Protein AF-A0A970MB80-F1 (afdb_monomer_lite)

Foldseek 3Di:
DDPPDPPPDDPDPPDDDDPDDPVVVVVVCVVVVHDDDDDDDDDDPDDDQDDEDDDPCPVVLVVLCQVVVLVLCVVVVHDFDKWKKFWADDYLPDQKTWIWIAHPVGWIKIFIWGQDNVSHTDGGDIDGQDDPSVVVSVVRNVRGPDMDMHGRD

Secondary structure (DSSP, 8-state):
---------------------HHHHHHHHHHTT-----------PPPPPPPPPPPTTHHHHHHHHHHHHHHHHHHTTPPSEEEEEEEE---TT-SEEEEEEE-TT--EEEEEEEE-TTS-EE---EEE--TTHHHHHHHHHHTEEEEEEEEE-

pLDDT: mean 82.19, std 17.84, range [32.53, 98.0]

Sequence (153 aa):
MILNGQRGFHNELSIYFEDDNEADVVKKIEDLKYTFYSTEIITIEKAIKPVYENYQGKDNVIQNIIEFIPKDLEQAGFTSGQYKAYIRDFRENDYRTYIVVEDNEGNMWIKQASISDNGDIGPGRTFDVTGGLKELAAKYKDAAIKEIDVTVP

Structure (mmCIF, N/CA/C/O backbone):
data_AF-A0A970MB80-F1
#
_entry.id   AF-A0A970MB80-F1
#
loop_
_atom_site.group_PDB
_atom_site.id
_atom_site.type_symbol
_atom_site.label_atom_id
_atom_site.label_alt_id
_atom_site.label_comp_id
_atom_site.label_asym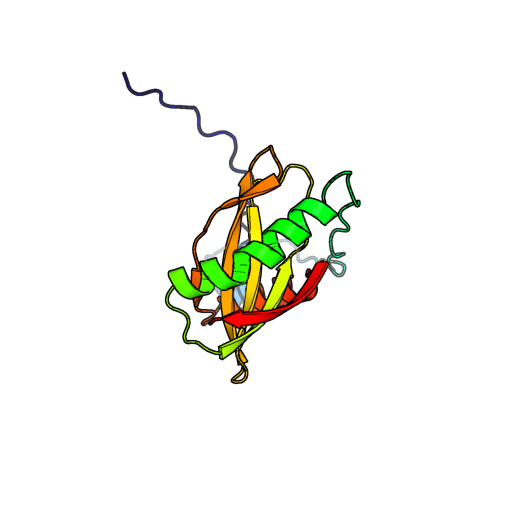_id
_atom_site.label_entity_id
_atom_site.label_seq_id
_atom_site.pdbx_PDB_ins_code
_atom_site.Cartn_x
_atom_site.Cartn_y
_atom_site.Cartn_z
_atom_site.occupancy
_atom_site.B_iso_or_equiv
_atom_site.auth_seq_id
_atom_site.auth_comp_id
_atom_site.auth_asym_id
_atom_site.auth_atom_id
_atom_site.pdbx_PDB_model_num
ATOM 1 N N . MET A 1 1 ? 1.027 36.627 -13.562 1.00 34.84 1 MET A N 1
ATOM 2 C CA . MET A 1 1 ? 2.457 36.359 -13.310 1.00 34.84 1 MET A CA 1
ATOM 3 C C . MET A 1 1 ? 2.573 34.864 -13.052 1.00 34.84 1 MET A C 1
ATOM 5 O O . MET A 1 1 ? 2.062 34.405 -12.043 1.00 34.84 1 MET A O 1
ATOM 9 N N . ILE A 1 2 ? 3.068 34.094 -14.023 1.00 32.53 2 ILE A N 1
ATOM 10 C CA . ILE A 1 2 ? 3.177 32.631 -13.922 1.00 32.53 2 ILE A CA 1
ATOM 11 C C . ILE A 1 2 ? 4.596 32.342 -13.443 1.00 32.53 2 ILE A C 1
ATOM 13 O O . ILE A 1 2 ? 5.556 32.628 -14.158 1.00 32.53 2 ILE A O 1
ATOM 17 N N . LEU A 1 3 ? 4.733 31.846 -12.215 1.00 33.09 3 LEU A N 1
ATOM 18 C CA . LEU A 1 3 ? 6.002 31.335 -11.711 1.00 33.09 3 LEU A CA 1
ATOM 19 C C . LEU A 1 3 ? 6.276 30.004 -12.416 1.00 33.09 3 LEU A C 1
ATOM 21 O O . LEU A 1 3 ? 5.798 28.953 -12.000 1.00 33.09 3 LEU A O 1
ATOM 25 N N . ASN A 1 4 ? 7.038 30.065 -13.507 1.00 40.69 4 ASN A N 1
ATOM 26 C CA . ASN A 1 4 ? 7.709 28.900 -14.068 1.00 40.69 4 ASN A CA 1
ATOM 27 C C . ASN A 1 4 ? 8.802 28.475 -13.082 1.00 40.69 4 ASN A C 1
ATOM 29 O O . ASN A 1 4 ? 9.952 28.895 -13.199 1.00 40.69 4 ASN A O 1
ATOM 33 N N . GLY A 1 5 ? 8.434 27.680 -12.076 1.00 35.34 5 GLY A N 1
ATOM 34 C CA . GLY A 1 5 ? 9.417 26.971 -11.268 1.00 35.34 5 GLY A CA 1
ATOM 35 C C . GLY A 1 5 ? 10.257 26.100 -12.196 1.00 35.34 5 GLY A C 1
ATOM 36 O O . GLY A 1 5 ? 9.705 25.297 -12.952 1.00 35.34 5 GLY A O 1
ATOM 37 N N . GLN A 1 6 ? 11.579 26.285 -12.185 1.00 41.41 6 GLN A N 1
ATOM 38 C CA . GLN A 1 6 ? 12.495 25.349 -12.829 1.00 41.41 6 GLN A CA 1
ATOM 39 C C . GLN A 1 6 ? 12.159 23.950 -12.307 1.00 41.41 6 GLN A C 1
ATOM 41 O O . GLN A 1 6 ? 12.271 23.692 -11.109 1.00 41.41 6 GLN A O 1
ATOM 46 N N . ARG A 1 7 ? 11.701 23.059 -13.195 1.00 39.88 7 ARG A N 1
ATOM 47 C CA . ARG A 1 7 ? 11.606 21.635 -12.875 1.00 39.88 7 ARG A CA 1
ATOM 48 C C . ARG A 1 7 ? 13.015 21.201 -12.480 1.00 39.88 7 ARG A C 1
ATOM 50 O O . ARG A 1 7 ? 13.918 21.247 -13.312 1.00 39.88 7 ARG A O 1
ATOM 57 N N . GLY A 1 8 ? 13.207 20.865 -11.206 1.00 42.19 8 GLY A N 1
ATOM 58 C CA . GLY A 1 8 ? 14.444 20.247 -10.743 1.00 42.19 8 GLY A CA 1
ATOM 59 C C . GLY A 1 8 ? 14.741 18.979 -11.544 1.00 42.19 8 GLY A C 1
ATOM 60 O O . GLY A 1 8 ? 13.855 18.430 -12.206 1.00 42.19 8 GLY A O 1
ATOM 61 N N . PHE A 1 9 ? 15.993 18.527 -11.494 1.00 38.06 9 PHE A N 1
ATOM 62 C CA . PHE A 1 9 ? 16.418 17.279 -12.122 1.00 38.06 9 PHE A CA 1
ATOM 63 C C . PHE A 1 9 ? 15.467 16.138 -11.743 1.00 38.06 9 PHE A C 1
ATOM 65 O O . PHE A 1 9 ? 15.267 15.831 -10.567 1.00 38.06 9 PHE A O 1
ATOM 72 N N . HIS A 1 10 ? 14.854 15.538 -12.758 1.00 38.53 10 HIS A N 1
ATOM 73 C CA . HIS A 1 10 ? 14.022 14.359 -12.604 1.00 38.53 10 HIS A CA 1
ATOM 74 C C . HIS A 1 10 ? 14.960 13.148 -12.590 1.00 38.53 10 HIS A C 1
ATOM 76 O O . HIS A 1 10 ? 15.444 12.727 -13.635 1.00 38.53 10 HIS A O 1
ATOM 82 N N . ASN A 1 11 ? 15.272 12.631 -11.400 1.00 35.16 11 ASN A N 1
ATOM 83 C CA . ASN A 1 11 ? 16.116 11.442 -11.209 1.00 35.16 11 ASN A CA 1
ATOM 84 C C . ASN A 1 11 ? 15.319 10.138 -11.390 1.00 35.16 11 ASN A C 1
ATOM 86 O O . ASN A 1 11 ? 15.524 9.173 -10.654 1.00 35.16 11 ASN A O 1
ATOM 90 N N . GLU A 1 12 ? 14.376 10.100 -12.330 1.00 34.88 12 GLU A N 1
ATOM 91 C CA . GLU A 1 12 ? 13.760 8.830 -12.697 1.00 34.88 12 GLU A CA 1
ATOM 92 C C . GLU A 1 12 ? 14.770 8.057 -13.547 1.00 34.88 12 GLU A C 1
ATOM 94 O O . GLU A 1 12 ? 15.112 8.463 -14.659 1.00 34.88 12 GLU A O 1
ATOM 99 N N . LEU A 1 13 ? 15.294 6.956 -12.998 1.00 36.44 13 LEU A N 1
ATOM 100 C CA . LEU A 1 13 ? 16.054 5.986 -13.777 1.00 36.44 13 LEU A CA 1
ATOM 101 C C . LEU A 1 13 ? 15.112 5.475 -14.875 1.00 36.44 13 LEU A C 1
ATOM 103 O O . LEU A 1 13 ? 14.192 4.707 -14.602 1.00 36.44 13 LEU A O 1
ATOM 107 N N . SER A 1 14 ? 15.310 5.934 -16.110 1.00 36.78 14 SER A N 1
ATOM 108 C CA . SER A 1 14 ? 14.618 5.380 -17.273 1.00 36.78 14 SER A CA 1
ATOM 109 C C . SER A 1 14 ? 15.260 4.035 -17.588 1.00 36.78 14 SER A C 1
ATOM 111 O O . SER A 1 14 ? 16.164 3.944 -18.414 1.00 36.78 14 SER A O 1
ATOM 113 N N . ILE A 1 15 ? 14.854 3.001 -16.854 1.00 42.91 15 ILE A N 1
ATOM 114 C CA . ILE A 1 15 ? 15.230 1.628 -17.168 1.00 42.91 15 ILE A CA 1
ATOM 115 C C . ILE A 1 15 ? 14.234 1.125 -18.204 1.00 42.91 15 ILE A C 1
ATOM 117 O O . ILE A 1 15 ? 13.035 1.059 -17.935 1.00 42.91 15 ILE A O 1
ATOM 121 N N . TYR A 1 16 ? 14.731 0.795 -19.390 1.00 48.31 16 TYR A N 1
ATOM 122 C CA . TYR A 1 16 ? 13.957 0.090 -20.397 1.00 48.31 16 TYR A CA 1
ATOM 123 C C . TYR A 1 16 ? 14.201 -1.407 -20.203 1.00 48.31 16 TYR A C 1
ATOM 125 O O . TYR A 1 16 ? 15.326 -1.878 -20.365 1.00 48.31 16 TYR A O 1
ATOM 133 N N . PHE A 1 17 ? 13.162 -2.125 -19.788 1.00 47.72 17 PHE A N 1
ATOM 134 C CA . PHE A 1 17 ? 13.161 -3.580 -19.731 1.00 47.72 17 PHE A CA 1
ATOM 135 C C . PHE A 1 17 ? 12.420 -4.082 -20.970 1.00 47.72 17 PHE A C 1
ATOM 137 O O . PHE A 1 17 ? 11.267 -3.710 -21.185 1.00 47.72 17 PHE A O 1
ATOM 144 N N . GLU A 1 18 ? 13.082 -4.894 -21.787 1.00 56.75 18 GLU A N 1
ATOM 145 C CA . GLU A 1 18 ? 12.411 -5.733 -22.778 1.00 56.75 18 GLU A CA 1
ATOM 146 C C . GLU A 1 18 ? 12.447 -7.166 -22.247 1.00 56.75 18 GLU A C 1
ATOM 148 O O . GLU A 1 18 ? 13.526 -7.700 -21.998 1.00 56.75 18 GLU A O 1
ATOM 153 N N . ASP A 1 19 ? 11.273 -7.778 -22.074 1.00 54.56 19 ASP A N 1
ATOM 154 C CA . ASP A 1 19 ? 11.119 -9.199 -21.714 1.00 54.56 19 ASP A CA 1
ATOM 155 C C . ASP A 1 19 ? 11.365 -10.130 -22.922 1.00 54.56 19 ASP A C 1
ATOM 157 O O . ASP A 1 19 ? 10.924 -11.282 -22.950 1.00 54.56 19 ASP A O 1
ATOM 161 N N . ASP A 1 20 ? 12.038 -9.627 -23.955 1.00 65.50 20 ASP A N 1
ATOM 162 C CA . ASP A 1 20 ? 12.342 -10.385 -25.157 1.00 65.50 20 ASP A CA 1
ATOM 163 C C . ASP A 1 20 ? 13.460 -11.389 -24.874 1.00 65.50 20 ASP A C 1
ATOM 165 O O . ASP A 1 20 ? 14.393 -11.132 -24.108 1.00 65.50 20 ASP A O 1
ATOM 169 N N . ASN A 1 21 ? 13.384 -12.560 -25.510 1.00 72.38 21 ASN A N 1
ATOM 170 C CA . ASN A 1 21 ? 14.488 -13.506 -25.421 1.00 72.38 21 ASN A CA 1
ATOM 171 C C . ASN A 1 21 ? 15.744 -12.912 -26.091 1.00 72.38 21 ASN A C 1
ATOM 173 O O . ASN A 1 21 ? 15.663 -12.060 -26.978 1.00 72.38 21 ASN A O 1
ATOM 177 N N . GLU A 1 22 ? 16.917 -13.399 -25.690 1.00 74.62 22 GLU A N 1
ATOM 178 C CA . GLU A 1 22 ? 18.207 -12.928 -26.206 1.00 74.62 22 GLU A CA 1
ATOM 179 C C . GLU A 1 22 ? 18.274 -12.919 -27.744 1.00 74.62 22 GLU A C 1
ATOM 181 O O . GLU A 1 22 ? 18.777 -11.965 -28.335 1.00 74.62 22 GLU A O 1
ATOM 186 N N . ALA A 1 23 ? 17.726 -13.942 -28.407 1.00 79.25 23 ALA A N 1
ATOM 187 C CA . ALA A 1 23 ? 17.758 -14.056 -29.862 1.00 79.25 23 ALA A CA 1
ATOM 188 C C . ALA A 1 23 ? 16.925 -12.964 -30.559 1.00 79.25 23 ALA A C 1
ATOM 190 O O . ALA A 1 23 ? 17.332 -12.456 -31.605 1.00 79.25 23 ALA A O 1
ATOM 191 N N . ASP A 1 24 ? 15.795 -12.569 -29.972 1.00 80.25 24 ASP A N 1
ATOM 192 C CA . ASP A 1 24 ? 14.927 -11.515 -30.496 1.00 80.25 24 ASP A CA 1
ATOM 193 C C . ASP A 1 24 ? 15.573 -10.131 -30.335 1.00 80.25 24 ASP A C 1
ATOM 195 O O . ASP A 1 24 ? 15.548 -9.322 -31.268 1.00 80.25 24 ASP A O 1
ATOM 199 N N . VAL A 1 25 ? 16.236 -9.884 -29.200 1.00 76.25 25 VAL A N 1
ATOM 200 C CA . VAL A 1 25 ? 16.998 -8.646 -28.960 1.00 76.25 25 VAL A CA 1
ATOM 201 C C . VAL A 1 25 ? 18.187 -8.542 -29.918 1.00 76.25 25 VAL A C 1
ATOM 203 O O . VAL A 1 25 ? 18.386 -7.499 -30.544 1.00 76.25 25 VAL A O 1
ATOM 206 N N . VAL A 1 26 ? 18.954 -9.624 -30.096 1.00 78.19 26 VAL A N 1
ATOM 207 C CA . VAL A 1 26 ? 20.092 -9.663 -31.033 1.00 78.19 26 VAL A CA 1
ATOM 208 C C . VAL A 1 26 ? 19.628 -9.363 -32.456 1.00 78.19 26 VAL A C 1
ATOM 210 O O . VAL A 1 26 ? 20.195 -8.494 -33.120 1.00 78.19 26 VAL A O 1
ATOM 213 N N . LYS A 1 27 ? 18.542 -10.002 -32.902 1.00 81.62 27 LYS A N 1
ATOM 214 C CA . LYS A 1 27 ? 17.979 -9.775 -34.234 1.00 81.62 27 LYS A CA 1
ATOM 215 C C . LYS A 1 27 ? 17.539 -8.322 -34.445 1.00 81.62 27 LYS A C 1
ATOM 217 O O . LYS A 1 27 ? 17.830 -7.746 -35.489 1.00 81.62 27 LYS A O 1
ATOM 222 N N . LYS A 1 28 ? 16.891 -7.696 -33.453 1.00 79.44 28 LYS A N 1
ATOM 223 C CA . LYS A 1 28 ? 16.518 -6.270 -33.515 1.00 79.44 28 LYS A CA 1
ATOM 224 C C . LYS A 1 28 ? 17.740 -5.366 -33.690 1.00 79.44 28 LYS A C 1
ATOM 226 O O . LYS A 1 28 ? 17.705 -4.438 -34.496 1.00 79.44 28 LYS A O 1
ATOM 231 N N . ILE A 1 29 ? 18.820 -5.626 -32.953 1.00 78.94 29 ILE A N 1
ATOM 232 C CA . ILE A 1 29 ? 20.063 -4.844 -33.035 1.00 78.94 29 ILE A CA 1
ATOM 233 C C . ILE A 1 29 ? 20.688 -4.967 -34.437 1.00 78.94 29 ILE A C 1
ATOM 235 O O . ILE A 1 29 ? 21.100 -3.955 -35.014 1.00 78.94 29 ILE A O 1
ATOM 239 N N . GLU A 1 30 ? 20.702 -6.174 -35.010 1.00 81.56 30 GLU A N 1
ATOM 240 C CA . GLU A 1 30 ? 21.186 -6.434 -36.374 1.00 81.56 30 GLU A CA 1
ATOM 241 C C . GLU A 1 30 ? 20.322 -5.755 -37.454 1.00 81.56 30 GLU A C 1
ATOM 243 O O . GLU A 1 30 ? 20.851 -5.130 -38.384 1.00 81.56 30 GLU A O 1
ATOM 248 N N . ASP A 1 31 ? 18.992 -5.826 -37.323 1.00 86.62 31 ASP A N 1
ATOM 249 C CA . ASP A 1 31 ? 18.035 -5.185 -38.234 1.00 86.62 31 ASP A CA 1
ATOM 250 C C . ASP A 1 31 ? 18.199 -3.657 -38.235 1.00 86.62 31 ASP A C 1
ATOM 252 O O . ASP A 1 31 ? 18.155 -3.017 -39.292 1.00 86.62 31 ASP A O 1
ATOM 256 N N . LEU A 1 32 ? 18.491 -3.080 -37.066 1.00 85.62 32 LEU A N 1
ATOM 257 C CA . LEU A 1 32 ? 18.770 -1.656 -36.875 1.00 85.62 32 LEU A CA 1
ATOM 258 C C . LEU A 1 32 ? 20.188 -1.233 -37.305 1.00 85.62 32 LEU A C 1
ATOM 260 O O . LEU A 1 32 ? 20.541 -0.060 -37.175 1.00 85.62 32 LEU A O 1
ATOM 264 N N . LYS A 1 33 ? 20.992 -2.149 -37.864 1.00 87.38 33 LYS A N 1
ATOM 265 C CA . LYS A 1 33 ? 22.364 -1.900 -38.350 1.00 87.38 33 LYS A CA 1
ATOM 266 C C . LYS A 1 33 ? 23.338 -1.426 -37.270 1.00 87.38 33 LYS A C 1
ATOM 268 O O . LYS A 1 33 ? 24.359 -0.812 -37.586 1.00 87.38 33 LYS A O 1
ATOM 273 N N . TYR A 1 34 ? 23.061 -1.737 -36.009 1.00 80.44 34 TYR A N 1
ATOM 274 C CA . TYR A 1 34 ? 24.030 -1.544 -34.940 1.00 80.44 34 TYR A CA 1
ATOM 275 C C . TYR A 1 34 ? 25.096 -2.643 -34.983 1.00 80.44 34 TYR A C 1
ATOM 277 O O . TYR A 1 34 ? 24.852 -3.763 -35.425 1.00 80.44 34 TYR A O 1
ATOM 285 N N . THR A 1 35 ? 26.306 -2.312 -34.534 1.00 76.44 35 THR A N 1
ATOM 286 C CA . THR A 1 35 ? 27.408 -3.273 -34.396 1.00 76.44 35 THR A CA 1
ATOM 287 C C . THR A 1 35 ? 27.585 -3.610 -32.923 1.00 76.44 35 THR A C 1
ATOM 289 O O . THR A 1 35 ? 27.758 -2.712 -32.099 1.00 76.44 35 THR A O 1
ATOM 292 N N . PHE A 1 36 ? 27.535 -4.899 -32.593 1.00 70.62 36 PHE A N 1
ATOM 293 C CA . PHE A 1 36 ? 27.752 -5.388 -31.236 1.00 70.62 36 PHE A CA 1
ATOM 294 C C . PHE A 1 36 ? 29.258 -5.440 -30.945 1.00 70.62 36 PHE A C 1
ATOM 296 O O . PHE A 1 36 ? 30.000 -6.108 -31.662 1.00 70.62 36 PHE A O 1
ATOM 303 N N . TYR A 1 37 ? 29.724 -4.722 -29.920 1.00 76.31 37 TYR A N 1
ATOM 304 C CA . TYR A 1 37 ? 31.157 -4.642 -29.594 1.00 76.31 37 TYR A CA 1
ATOM 305 C C . TYR A 1 37 ? 31.571 -5.565 -28.441 1.00 76.31 37 TYR A C 1
ATOM 307 O O . TYR A 1 37 ? 32.661 -6.132 -28.479 1.00 76.31 37 TYR A O 1
ATOM 315 N N . SER A 1 38 ? 30.725 -5.728 -27.420 1.00 79.56 38 SER A N 1
ATOM 316 C CA . SER A 1 38 ? 31.015 -6.561 -26.247 1.00 79.56 38 SER A CA 1
ATOM 317 C C . SER A 1 38 ? 29.740 -6.930 -25.498 1.00 79.56 38 SER A C 1
ATOM 319 O O . SER A 1 38 ? 28.861 -6.082 -25.348 1.00 79.56 38 SER A O 1
ATOM 321 N N . THR A 1 39 ? 29.682 -8.152 -24.966 1.00 74.06 39 THR A N 1
ATOM 322 C CA . THR A 1 39 ? 28.632 -8.603 -24.042 1.00 74.06 39 THR A CA 1
ATOM 323 C C . THR A 1 39 ? 29.229 -8.771 -22.654 1.00 74.06 39 THR A C 1
ATOM 325 O O . THR A 1 39 ? 30.298 -9.363 -22.514 1.00 74.06 39 THR A O 1
ATOM 328 N N . GLU A 1 40 ? 28.522 -8.311 -21.628 1.00 80.12 40 GLU A N 1
ATOM 329 C CA . GLU A 1 40 ? 28.855 -8.594 -20.236 1.00 80.12 40 GLU A CA 1
ATOM 330 C C . GLU A 1 40 ? 27.608 -9.097 -19.509 1.00 80.12 40 GLU A C 1
ATOM 332 O O . GLU A 1 40 ? 26.513 -8.563 -19.688 1.00 80.12 40 GLU A O 1
ATOM 337 N N . ILE A 1 41 ? 27.772 -10.145 -18.701 1.00 75.81 41 ILE A N 1
ATOM 338 C CA . ILE A 1 41 ? 26.702 -10.666 -17.851 1.00 75.81 41 ILE A CA 1
ATOM 339 C C . ILE A 1 41 ? 26.814 -9.963 -16.503 1.00 75.81 41 ILE A C 1
ATOM 341 O O . ILE A 1 41 ? 27.687 -10.278 -15.695 1.00 75.81 41 ILE A O 1
ATOM 345 N N . ILE A 1 42 ? 25.913 -9.020 -16.252 1.00 72.31 42 ILE A N 1
ATOM 346 C CA . ILE A 1 42 ? 25.821 -8.349 -14.958 1.00 72.31 42 ILE A CA 1
ATOM 347 C C . ILE A 1 42 ? 24.921 -9.193 -14.057 1.00 72.31 42 ILE A C 1
ATOM 349 O O . ILE A 1 42 ? 23.720 -9.315 -14.294 1.00 72.31 42 ILE A O 1
ATOM 353 N N . THR A 1 43 ? 25.492 -9.770 -13.000 1.00 74.62 43 THR A N 1
ATOM 354 C CA . THR A 1 43 ? 24.683 -10.363 -11.930 1.00 74.62 43 THR A CA 1
ATOM 355 C C . THR A 1 43 ? 24.227 -9.240 -11.012 1.00 74.62 43 THR A C 1
ATOM 357 O O . THR A 1 43 ? 25.016 -8.707 -10.235 1.00 74.62 43 THR A O 1
ATOM 360 N N . ILE A 1 44 ? 22.957 -8.857 -11.113 1.00 71.62 44 ILE A N 1
ATOM 361 C CA . ILE A 1 44 ? 22.354 -7.950 -10.140 1.00 71.62 44 ILE A CA 1
ATOM 362 C C . ILE A 1 44 ? 22.062 -8.781 -8.895 1.00 71.62 44 ILE A C 1
ATOM 364 O O . ILE A 1 44 ? 21.222 -9.683 -8.921 1.00 71.62 44 ILE A O 1
ATOM 368 N N . GLU A 1 45 ? 22.789 -8.509 -7.812 1.00 67.12 45 GLU A N 1
ATOM 369 C CA . GLU A 1 45 ? 22.501 -9.127 -6.523 1.00 67.12 45 GLU A CA 1
ATOM 370 C C . GLU A 1 45 ? 21.046 -8.868 -6.131 1.00 67.12 45 GLU A C 1
ATOM 372 O O . GLU A 1 45 ? 20.460 -7.834 -6.469 1.00 67.12 45 GLU A O 1
ATOM 377 N N . LYS A 1 46 ? 20.444 -9.821 -5.412 1.00 66.69 46 LYS A N 1
ATOM 378 C CA . LYS A 1 46 ? 19.063 -9.684 -4.950 1.00 66.69 46 LYS A CA 1
ATOM 379 C C . LYS A 1 46 ? 18.931 -8.355 -4.210 1.00 66.69 46 LYS A C 1
ATOM 381 O O . LYS A 1 46 ? 19.593 -8.151 -3.195 1.00 66.69 46 LYS A O 1
ATOM 386 N N . ALA A 1 47 ? 18.068 -7.476 -4.720 1.00 64.75 47 ALA A N 1
ATOM 387 C CA . ALA A 1 47 ? 17.816 -6.186 -4.099 1.00 64.75 47 ALA A CA 1
ATOM 388 C C . ALA A 1 47 ? 17.494 -6.393 -2.613 1.00 64.75 47 ALA A C 1
ATOM 390 O O . ALA A 1 47 ? 16.572 -7.135 -2.259 1.00 64.75 47 ALA A O 1
ATOM 391 N N . ILE A 1 48 ? 18.286 -5.769 -1.744 1.00 63.88 48 ILE A N 1
ATOM 392 C CA . ILE A 1 48 ? 18.057 -5.825 -0.306 1.00 63.88 48 ILE A CA 1
ATOM 393 C C . ILE A 1 48 ? 16.866 -4.914 -0.014 1.00 63.88 48 ILE A C 1
ATOM 395 O O . ILE A 1 48 ? 16.850 -3.747 -0.416 1.00 63.88 48 ILE A O 1
ATOM 399 N N . LYS A 1 49 ? 15.852 -5.453 0.670 1.00 66.69 49 LYS A N 1
ATOM 400 C CA . LYS A 1 49 ? 14.703 -4.669 1.128 1.00 66.69 49 LYS A CA 1
ATOM 401 C C . LYS A 1 49 ? 15.220 -3.512 1.997 1.00 66.69 49 LYS A C 1
ATOM 403 O O . LYS A 1 49 ? 15.966 -3.776 2.942 1.00 66.69 49 LYS A O 1
ATOM 408 N N . PRO A 1 50 ? 14.858 -2.251 1.703 1.00 64.31 50 PRO A N 1
ATOM 409 C CA . PRO A 1 50 ? 15.304 -1.134 2.516 1.00 64.31 50 PRO A CA 1
ATOM 410 C C . PRO A 1 50 ? 14.751 -1.292 3.933 1.00 64.31 50 PRO A C 1
ATOM 412 O O . PRO A 1 50 ? 13.556 -1.520 4.117 1.00 64.31 50 PRO A O 1
ATOM 415 N N . VAL A 1 51 ? 15.635 -1.190 4.922 1.00 71.81 51 VAL A N 1
ATOM 416 C CA . VAL A 1 51 ? 15.262 -1.140 6.336 1.00 71.81 51 VAL A CA 1
ATOM 417 C C . VAL A 1 51 ? 15.146 0.329 6.710 1.00 71.81 51 VAL A C 1
ATOM 419 O O . VAL A 1 51 ? 16.116 1.076 6.579 1.00 71.81 51 VAL A O 1
ATOM 422 N N . TYR A 1 52 ? 13.961 0.754 7.140 1.00 80.69 52 TYR A N 1
ATOM 423 C CA . TYR A 1 52 ? 13.756 2.103 7.652 1.00 80.69 52 TYR A CA 1
ATOM 424 C C . TYR A 1 52 ? 13.825 2.073 9.170 1.00 80.69 52 TYR A C 1
ATOM 426 O O . TYR A 1 52 ? 13.076 1.339 9.817 1.00 80.69 52 TYR A O 1
ATOM 434 N N . GLU A 1 53 ? 14.737 2.863 9.734 1.00 80.31 53 GLU A N 1
ATOM 435 C CA . GLU A 1 53 ? 14.860 2.981 11.183 1.00 80.31 53 GLU A CA 1
ATOM 436 C C . GLU A 1 53 ? 13.532 3.434 11.798 1.00 80.31 53 GLU A C 1
ATOM 438 O O . GLU A 1 53 ? 12.761 4.199 11.204 1.00 80.31 53 GLU A O 1
ATOM 443 N N . ASN A 1 54 ? 13.239 2.912 12.989 1.00 80.88 54 ASN A N 1
ATOM 444 C CA . ASN A 1 54 ? 12.083 3.365 13.740 1.00 80.88 54 ASN A CA 1
ATOM 445 C C . ASN A 1 54 ? 12.404 4.741 14.332 1.00 80.88 54 ASN A C 1
ATOM 447 O O . ASN A 1 54 ? 13.328 4.863 15.135 1.00 80.88 54 ASN A O 1
ATOM 451 N N . TYR A 1 55 ? 11.660 5.765 13.924 1.00 85.69 55 TYR A N 1
ATOM 452 C CA . TYR A 1 55 ? 11.821 7.130 14.412 1.00 85.69 55 TYR A CA 1
ATOM 453 C C . TYR A 1 55 ? 10.753 7.458 15.459 1.00 85.69 55 TYR A C 1
ATOM 455 O O . TYR A 1 55 ? 9.703 6.812 15.552 1.00 85.69 55 TYR A O 1
ATOM 463 N N . GLN A 1 56 ? 11.015 8.484 1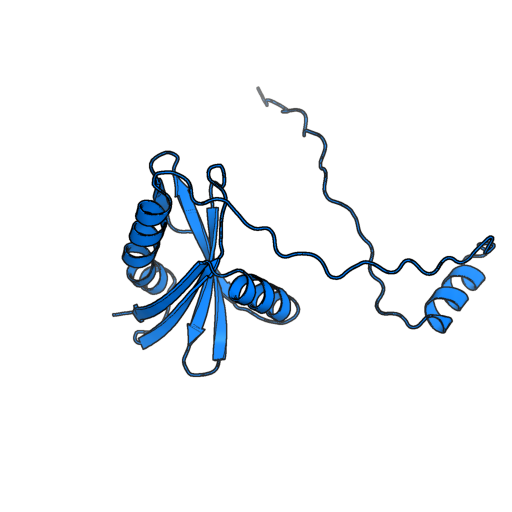6.267 1.00 85.75 56 GLN A N 1
ATOM 464 C CA . GLN A 1 56 ? 10.096 8.900 17.320 1.00 85.75 56 GLN A CA 1
ATOM 465 C C . GLN A 1 56 ? 8.757 9.353 16.714 1.00 85.75 56 GLN A C 1
ATOM 467 O O . GLN A 1 56 ? 8.702 10.321 15.966 1.00 85.75 56 GLN A O 1
ATOM 472 N N . GLY A 1 57 ? 7.669 8.658 17.056 1.00 86.88 57 GLY A N 1
ATOM 473 C CA . GLY A 1 57 ? 6.319 8.968 16.569 1.00 86.88 57 GLY A CA 1
ATOM 474 C C . GLY A 1 57 ? 5.823 8.089 15.418 1.00 86.88 57 GLY A C 1
ATOM 475 O O . GLY A 1 57 ? 4.633 8.141 15.118 1.00 86.88 57 GLY A O 1
ATOM 476 N N . LYS A 1 58 ? 6.661 7.222 14.830 1.00 90.88 58 LYS A N 1
ATOM 477 C CA . LYS A 1 58 ? 6.232 6.285 13.774 1.00 90.88 58 LYS A CA 1
ATOM 478 C C . LYS A 1 58 ? 5.073 5.390 14.218 1.00 90.88 58 LYS A C 1
ATOM 480 O O . LYS A 1 58 ? 4.105 5.231 13.480 1.00 90.88 58 LYS A O 1
ATOM 485 N N . ASP A 1 59 ? 5.129 4.875 15.446 1.00 92.69 59 ASP A N 1
ATOM 486 C CA . ASP A 1 59 ? 4.057 4.051 16.020 1.00 92.69 59 ASP A CA 1
ATOM 487 C C . ASP A 1 59 ? 2.733 4.823 16.148 1.00 92.69 59 ASP A C 1
ATOM 489 O O . ASP A 1 59 ? 1.669 4.256 15.903 1.00 92.69 59 ASP A O 1
ATOM 493 N N . ASN A 1 60 ? 2.789 6.126 16.452 1.00 93.62 60 ASN A N 1
ATOM 494 C CA . ASN A 1 60 ? 1.599 6.981 16.497 1.00 93.62 60 ASN A CA 1
ATOM 495 C C . ASN A 1 60 ? 1.016 7.183 15.095 1.00 93.62 60 ASN A C 1
ATOM 497 O O . ASN A 1 60 ? -0.192 7.078 14.924 1.00 93.62 60 ASN A O 1
ATOM 501 N N . VAL A 1 61 ? 1.861 7.410 14.082 1.00 93.94 61 VAL A N 1
ATOM 502 C CA . VAL A 1 61 ? 1.416 7.512 12.681 1.00 93.94 61 VAL A CA 1
ATOM 503 C C . VAL A 1 61 ? 0.761 6.205 12.232 1.00 93.94 61 VAL A C 1
ATOM 505 O O . VAL A 1 61 ? -0.310 6.231 11.633 1.00 93.94 61 VAL A O 1
ATOM 508 N N . ILE A 1 62 ? 1.355 5.053 12.563 1.00 95.19 62 ILE A N 1
ATOM 509 C CA . ILE A 1 62 ? 0.770 3.736 12.271 1.00 95.19 62 ILE A CA 1
ATOM 510 C C . ILE A 1 62 ? -0.591 3.588 12.954 1.00 95.19 62 ILE A C 1
ATOM 512 O O . ILE A 1 62 ? -1.527 3.116 12.312 1.00 95.19 62 ILE A O 1
ATOM 516 N N . GLN A 1 63 ? -0.731 4.011 14.212 1.00 95.75 63 GLN A N 1
ATOM 517 C CA . GLN A 1 63 ? -2.027 3.983 14.890 1.00 95.75 63 GLN A CA 1
ATOM 518 C C . GLN A 1 63 ? -3.057 4.892 14.212 1.00 95.75 63 GLN A C 1
ATOM 520 O O . GLN A 1 63 ? -4.152 4.448 13.879 1.00 95.75 63 GLN A O 1
ATOM 525 N N . ASN A 1 64 ? -2.685 6.131 13.892 1.00 95.81 64 ASN A N 1
ATOM 526 C CA . ASN A 1 64 ? -3.574 7.050 13.187 1.00 95.81 64 ASN A CA 1
ATOM 527 C C . ASN A 1 64 ? -4.029 6.469 11.835 1.00 95.81 64 ASN A C 1
ATOM 529 O O . ASN A 1 64 ? -5.177 6.659 11.437 1.00 95.81 64 ASN A O 1
ATOM 533 N N . ILE A 1 65 ? -3.160 5.722 11.139 1.00 95.75 65 ILE A N 1
ATOM 534 C CA . ILE A 1 65 ? -3.530 4.994 9.917 1.00 95.75 65 ILE A CA 1
ATOM 535 C C . ILE A 1 65 ? -4.566 3.909 10.239 1.00 95.75 65 ILE A C 1
ATOM 537 O O . ILE A 1 65 ? -5.597 3.850 9.574 1.00 95.75 65 ILE A O 1
ATOM 541 N N . ILE A 1 66 ? -4.321 3.070 11.251 1.00 96.06 66 ILE A N 1
ATOM 542 C CA . ILE A 1 66 ? -5.230 1.985 11.661 1.00 96.06 66 ILE A CA 1
ATOM 543 C C . ILE A 1 66 ? -6.628 2.527 11.984 1.00 96.06 66 ILE A C 1
ATOM 545 O O . ILE A 1 66 ? -7.623 1.967 11.525 1.00 96.06 66 ILE A O 1
ATOM 549 N N . GLU A 1 67 ? -6.712 3.628 12.729 1.00 94.94 67 GLU A N 1
ATOM 550 C CA . GLU A 1 67 ? -7.983 4.256 13.105 1.00 94.94 67 GLU A CA 1
ATOM 551 C C . GLU A 1 67 ? -8.703 4.909 11.915 1.00 94.94 67 GLU A C 1
ATOM 553 O O . GLU A 1 67 ? -9.936 4.963 11.876 1.00 94.94 67 GLU A O 1
ATOM 558 N N . PHE A 1 68 ? -7.945 5.400 10.933 1.00 93.38 68 PHE A N 1
ATOM 559 C CA . PHE A 1 68 ? -8.482 6.102 9.772 1.00 93.38 68 PHE A CA 1
ATOM 560 C C . PHE A 1 68 ? -8.975 5.162 8.661 1.00 93.38 68 PHE A C 1
ATOM 562 O O . PHE A 1 68 ? -9.997 5.456 8.035 1.00 93.38 68 PHE A O 1
ATOM 569 N N . ILE A 1 69 ? -8.297 4.025 8.434 1.00 94.12 69 ILE A N 1
ATOM 570 C CA . ILE A 1 69 ? -8.582 3.112 7.311 1.00 94.12 69 ILE A CA 1
ATOM 571 C C . ILE A 1 69 ? -10.069 2.729 7.201 1.00 94.12 69 ILE A C 1
ATOM 573 O O . ILE A 1 69 ? -10.595 2.868 6.097 1.00 94.12 69 ILE A O 1
ATOM 577 N N . PRO A 1 70 ? -10.776 2.272 8.259 1.00 93.81 70 PRO A N 1
ATOM 578 C CA . PRO A 1 70 ? -12.158 1.804 8.113 1.00 93.81 70 PRO A CA 1
ATOM 579 C C . PRO A 1 70 ? -13.082 2.859 7.491 1.00 93.81 70 PRO A C 1
ATOM 581 O O . PRO A 1 70 ? -13.793 2.579 6.527 1.00 93.81 70 PRO A O 1
ATOM 584 N N . LYS A 1 71 ? -13.007 4.099 7.993 1.00 92.69 71 LYS A N 1
ATOM 585 C CA . LYS A 1 71 ? -13.811 5.228 7.500 1.00 92.69 71 LYS A CA 1
ATOM 586 C C . LYS A 1 71 ? -13.414 5.638 6.087 1.00 92.69 71 LYS A C 1
ATOM 588 O O . LYS A 1 71 ? -14.265 6.006 5.286 1.00 92.69 71 LYS A O 1
ATOM 593 N N . ASP A 1 72 ? -12.124 5.597 5.780 1.00 92.69 72 ASP A N 1
ATOM 594 C CA . ASP A 1 72 ? -11.615 5.977 4.463 1.00 92.69 72 ASP A CA 1
ATOM 595 C C . ASP A 1 72 ? -11.952 4.925 3.385 1.00 92.69 72 ASP A C 1
ATOM 597 O O . ASP A 1 72 ? -12.123 5.257 2.213 1.00 92.69 72 ASP A O 1
ATOM 601 N N . LEU A 1 73 ? -12.091 3.648 3.759 1.00 93.50 73 LEU A N 1
ATOM 602 C CA . LEU A 1 73 ? -12.605 2.602 2.867 1.00 93.50 73 LEU A CA 1
ATOM 603 C C . LEU A 1 73 ? -14.106 2.748 2.619 1.00 93.50 73 LEU A C 1
ATOM 605 O O . LEU A 1 73 ? -14.533 2.693 1.466 1.00 93.50 73 LEU A O 1
ATOM 609 N N . GLU A 1 74 ? -14.886 3.010 3.668 1.00 93.25 74 GLU A N 1
ATOM 610 C CA . GLU A 1 74 ? -16.317 3.312 3.551 1.00 93.25 74 GLU A CA 1
ATOM 611 C C . GLU A 1 74 ? -16.550 4.500 2.598 1.00 93.25 74 GLU A C 1
ATOM 613 O O . GLU A 1 74 ? -17.313 4.406 1.637 1.00 93.25 74 GLU A O 1
ATOM 618 N N . GLN A 1 75 ? -15.809 5.599 2.785 1.00 90.94 75 GLN A N 1
ATOM 619 C CA . GLN A 1 75 ? -15.880 6.781 1.915 1.00 90.94 75 GLN A CA 1
ATOM 620 C C . GLN A 1 75 ? -15.410 6.512 0.480 1.00 90.94 75 GLN A C 1
ATOM 622 O O . GLN A 1 75 ? -15.882 7.164 -0.452 1.00 90.94 75 GLN A O 1
ATOM 627 N N . ALA A 1 76 ? -14.499 5.555 0.288 1.00 89.38 76 ALA A N 1
ATOM 628 C CA . ALA A 1 76 ? -14.049 5.118 -1.031 1.00 89.38 76 ALA A CA 1
ATOM 629 C C . ALA A 1 76 ? -15.042 4.170 -1.734 1.00 89.38 76 ALA A C 1
ATOM 631 O O . ALA A 1 76 ? -14.779 3.768 -2.866 1.00 89.38 76 ALA A O 1
ATOM 632 N N . GLY A 1 77 ? -16.173 3.835 -1.101 1.00 91.00 77 GLY A N 1
ATOM 633 C CA . GLY A 1 77 ? -17.230 3.009 -1.686 1.00 91.00 77 GLY A CA 1
ATOM 634 C C . GLY A 1 77 ? -17.014 1.504 -1.536 1.00 91.00 77 GLY A C 1
ATOM 635 O O . GLY A 1 77 ? -17.603 0.732 -2.293 1.00 91.00 77 GLY A O 1
ATOM 636 N N . PHE A 1 78 ? -16.177 1.077 -0.588 1.00 93.81 78 PHE A N 1
ATOM 637 C CA . PHE A 1 78 ? -16.030 -0.341 -0.267 1.00 93.81 78 PHE A CA 1
ATOM 638 C C . PHE A 1 78 ? -17.321 -0.860 0.361 1.00 93.81 78 PHE A C 1
ATOM 640 O O . PHE A 1 78 ? -17.984 -0.167 1.131 1.00 93.81 78 PHE A O 1
ATOM 647 N N . THR A 1 79 ? -17.681 -2.093 0.026 1.00 93.19 79 THR A N 1
ATOM 648 C CA . THR A 1 79 ? -18.831 -2.766 0.629 1.00 93.19 79 THR A CA 1
ATOM 649 C C . THR A 1 79 ? -18.565 -3.085 2.096 1.00 93.19 79 THR A C 1
ATOM 651 O O . THR A 1 79 ? -17.437 -3.412 2.462 1.00 93.19 79 THR A O 1
ATOM 654 N N . SER A 1 80 ? -19.604 -3.065 2.930 1.00 94.12 80 SER A N 1
ATOM 655 C CA . SER A 1 80 ? -19.501 -3.513 4.321 1.00 94.12 80 SER A CA 1
ATOM 656 C C . SER A 1 80 ? -18.985 -4.953 4.381 1.00 94.12 80 SER A C 1
ATOM 658 O O . SER A 1 80 ? -19.481 -5.835 3.673 1.00 94.12 80 SER A O 1
ATOM 660 N N . GLY A 1 81 ? -17.974 -5.200 5.211 1.00 94.44 81 GLY A N 1
ATOM 661 C CA . GLY A 1 81 ? -17.271 -6.478 5.199 1.00 94.44 81 GLY A CA 1
ATOM 662 C C . GLY A 1 81 ? -15.945 -6.476 5.948 1.00 94.44 81 GLY A C 1
ATOM 663 O O . GLY A 1 81 ? -15.559 -5.491 6.576 1.00 94.44 81 GLY A O 1
ATOM 664 N N . GLN A 1 82 ? -15.260 -7.618 5.891 1.00 96.62 82 GLN A N 1
ATOM 665 C CA . GLN A 1 82 ? -13.929 -7.809 6.466 1.00 96.62 82 GLN A CA 1
ATOM 666 C C . GLN A 1 82 ? -12.875 -7.767 5.363 1.00 96.62 82 GLN A C 1
ATOM 668 O O . GLN A 1 82 ? -13.026 -8.430 4.336 1.00 96.62 82 GLN A O 1
ATO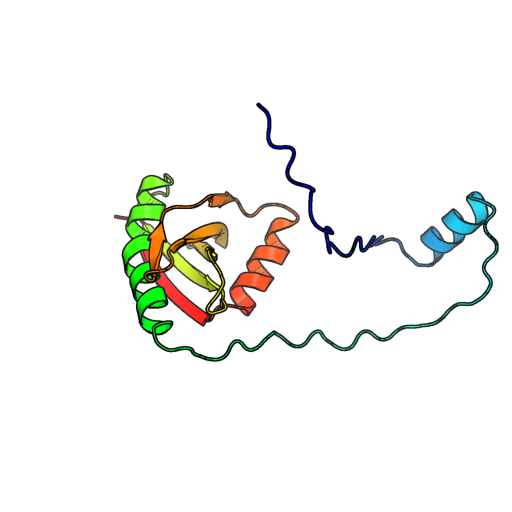M 673 N N . TYR A 1 83 ? -11.804 -7.031 5.623 1.00 97.56 83 TYR A N 1
ATOM 674 C CA . TYR A 1 83 ? -10.668 -6.848 4.734 1.00 97.56 83 TYR A CA 1
ATOM 675 C C . TYR A 1 83 ? -9.371 -7.010 5.516 1.00 97.56 83 TYR A C 1
ATOM 677 O O . TYR A 1 83 ? -9.309 -6.701 6.704 1.00 97.56 83 TYR A O 1
ATOM 685 N N . LYS A 1 84 ? -8.306 -7.419 4.837 1.00 98.00 84 LYS A N 1
ATOM 686 C CA . LYS A 1 84 ? -6.944 -7.327 5.363 1.00 98.00 84 LYS A CA 1
ATOM 687 C C . LYS A 1 84 ? -6.276 -6.080 4.827 1.00 98.00 84 LYS A C 1
ATOM 689 O O . LYS A 1 84 ? -6.324 -5.834 3.625 1.00 98.00 84 LYS A O 1
ATOM 694 N N . ALA A 1 85 ? -5.630 -5.314 5.696 1.00 97.56 85 ALA A N 1
ATOM 695 C CA . ALA A 1 85 ? -4.847 -4.153 5.304 1.00 97.56 85 ALA A CA 1
ATOM 696 C C . ALA A 1 85 ? -3.368 -4.336 5.665 1.00 97.56 85 ALA A C 1
ATOM 698 O O . ALA A 1 85 ? -3.013 -4.667 6.797 1.00 97.56 85 ALA A O 1
ATOM 699 N N . TYR A 1 86 ? -2.502 -4.079 4.689 1.00 97.75 86 TYR A N 1
ATOM 700 C CA . TYR A 1 86 ? -1.050 -4.181 4.779 1.00 97.75 86 TYR A CA 1
ATOM 701 C C . TYR A 1 86 ? -0.446 -2.784 4.645 1.00 97.75 86 TYR A C 1
ATOM 703 O O . TYR A 1 86 ? -0.372 -2.241 3.541 1.00 97.75 86 TYR A O 1
ATOM 711 N N . ILE A 1 87 ? -0.025 -2.187 5.759 1.00 96.19 87 ILE A N 1
ATOM 712 C CA . ILE A 1 87 ? 0.573 -0.847 5.787 1.00 96.19 87 ILE A CA 1
ATOM 713 C C . ILE A 1 87 ? 2.032 -0.974 5.358 1.00 96.19 87 ILE A C 1
ATOM 715 O O . ILE A 1 87 ? 2.846 -1.548 6.086 1.00 96.19 87 ILE A O 1
ATOM 719 N N . ARG A 1 88 ? 2.375 -0.442 4.182 1.00 94.38 88 ARG A N 1
ATOM 720 C CA . ARG A 1 88 ? 3.752 -0.420 3.681 1.00 94.38 88 ARG A CA 1
ATOM 721 C C . ARG A 1 88 ? 4.628 0.408 4.613 1.00 94.38 88 ARG A C 1
ATOM 723 O O . ARG A 1 88 ? 4.205 1.466 5.071 1.00 94.38 88 ARG A O 1
ATOM 730 N N . ASP A 1 89 ? 5.856 -0.040 4.837 1.00 92.69 89 ASP A N 1
ATOM 731 C CA . ASP A 1 89 ? 6.855 0.734 5.566 1.00 92.69 89 ASP A CA 1
ATOM 732 C C . ASP A 1 89 ? 7.164 2.084 4.867 1.00 92.69 89 ASP A C 1
ATOM 734 O O . ASP A 1 89 ? 7.037 2.226 3.640 1.00 92.69 89 ASP A O 1
ATOM 738 N N . PHE A 1 90 ? 7.541 3.084 5.664 1.00 90.62 90 PHE A N 1
ATOM 739 C CA . PHE A 1 90 ? 7.767 4.476 5.264 1.00 90.62 90 PHE A CA 1
ATOM 740 C C . PHE A 1 90 ? 8.845 5.150 6.127 1.00 90.62 90 PHE A C 1
ATOM 742 O O . PHE A 1 90 ? 9.159 4.708 7.238 1.00 90.62 90 PHE A O 1
ATOM 749 N N . ARG A 1 91 ? 9.440 6.214 5.581 1.00 90.62 91 ARG A N 1
ATOM 750 C CA . ARG A 1 91 ? 10.484 7.035 6.215 1.00 90.62 91 ARG A CA 1
ATOM 751 C C . ARG A 1 91 ? 9.868 8.198 6.988 1.00 90.62 91 ARG A C 1
ATOM 753 O O . ARG A 1 91 ? 8.748 8.600 6.705 1.00 90.62 91 ARG A O 1
ATOM 760 N N . GLU A 1 92 ? 10.648 8.799 7.884 1.00 85.94 92 GLU A N 1
ATOM 761 C CA . GLU A 1 92 ? 10.244 9.993 8.645 1.00 85.94 92 GLU A CA 1
ATOM 762 C C . GLU A 1 92 ? 9.778 11.149 7.745 1.00 85.94 92 GLU A C 1
ATOM 764 O O . GLU A 1 92 ? 8.770 11.783 8.024 1.00 85.94 92 GLU A O 1
ATOM 769 N N . ASN A 1 93 ? 10.463 11.368 6.618 1.00 86.88 93 ASN A N 1
ATOM 770 C CA . ASN A 1 93 ? 10.167 12.469 5.694 1.00 86.88 93 ASN A CA 1
ATOM 771 C C . ASN A 1 93 ? 9.183 12.089 4.570 1.00 86.88 93 ASN A C 1
ATOM 773 O O . ASN A 1 93 ? 9.040 12.835 3.597 1.00 86.88 93 ASN A O 1
ATOM 777 N N . ASP A 1 94 ? 8.548 10.915 4.641 1.00 89.88 94 ASP A N 1
ATOM 778 C CA . ASP A 1 94 ? 7.550 10.516 3.651 1.00 89.88 94 ASP A CA 1
ATOM 779 C C . ASP A 1 94 ? 6.204 11.195 3.953 1.00 89.88 94 ASP A C 1
ATOM 781 O O . ASP A 1 94 ? 5.549 10.912 4.948 1.00 89.88 94 ASP A O 1
ATOM 785 N N . TYR A 1 95 ? 5.721 12.019 3.024 1.00 91.19 95 TYR A N 1
ATOM 786 C CA . TYR A 1 95 ? 4.398 12.665 3.100 1.00 91.19 95 TYR A CA 1
ATOM 787 C C . TYR A 1 95 ? 3.229 11.718 2.759 1.00 91.19 95 TYR A C 1
ATOM 789 O O . TYR A 1 95 ? 2.075 12.137 2.634 1.00 91.19 95 TYR A O 1
ATOM 797 N N . ARG A 1 96 ? 3.516 10.438 2.496 1.00 92.75 96 ARG A N 1
ATOM 798 C CA . ARG A 1 96 ? 2.520 9.417 2.157 1.00 92.75 96 ARG A CA 1
ATOM 799 C C . ARG A 1 96 ? 3.051 8.009 2.381 1.00 92.75 96 ARG A C 1
ATOM 801 O O . ARG A 1 96 ? 4.226 7.740 2.143 1.00 92.75 96 ARG A O 1
ATOM 808 N N . THR A 1 97 ? 2.143 7.087 2.670 1.00 94.31 97 THR A N 1
ATOM 809 C CA . THR A 1 97 ? 2.395 5.648 2.546 1.00 94.31 97 THR A CA 1
ATOM 810 C C . THR A 1 97 ? 1.329 4.972 1.682 1.00 94.31 97 THR A C 1
ATOM 812 O O . THR A 1 97 ? 0.339 5.591 1.280 1.00 94.31 97 THR A O 1
ATOM 815 N N . TYR A 1 98 ? 1.565 3.706 1.351 1.00 95.56 98 TYR A N 1
ATOM 816 C CA . TYR A 1 98 ? 0.631 2.859 0.622 1.00 95.56 98 TYR A CA 1
ATOM 817 C C . TYR A 1 98 ? 0.142 1.731 1.517 1.00 95.56 98 TYR A C 1
ATOM 819 O O . TYR A 1 98 ? 0.893 1.183 2.319 1.00 95.56 98 TYR A O 1
ATOM 827 N N . ILE A 1 99 ? -1.119 1.377 1.347 1.00 96.88 99 ILE A N 1
ATOM 828 C CA . ILE A 1 99 ? -1.798 0.327 2.083 1.00 96.88 99 ILE A CA 1
ATOM 829 C C . ILE A 1 99 ? -2.377 -0.611 1.036 1.00 96.88 99 ILE A C 1
ATOM 831 O O . ILE A 1 99 ? -3.128 -0.169 0.167 1.00 96.88 99 ILE A O 1
ATOM 835 N N . VAL A 1 100 ? -2.005 -1.886 1.076 1.00 97.75 100 VAL A N 1
ATOM 836 C CA . VAL A 1 100 ? -2.685 -2.893 0.253 1.00 97.75 100 VAL A CA 1
ATOM 837 C C . VAL A 1 100 ? -3.878 -3.394 1.040 1.00 97.75 100 VAL A C 1
ATOM 839 O O . VAL A 1 100 ? -3.720 -3.784 2.190 1.00 97.75 100 VAL A O 1
ATOM 842 N N . VAL A 1 101 ? -5.053 -3.359 0.433 1.00 97.56 101 VAL A N 1
ATOM 843 C CA . VAL A 1 101 ? -6.299 -3.860 1.009 1.00 97.56 101 VAL A CA 1
ATOM 844 C C . VAL A 1 101 ? -6.702 -5.090 0.219 1.00 97.56 101 VAL A C 1
ATOM 846 O O . VAL A 1 101 ? -6.643 -5.057 -1.006 1.00 97.56 101 VAL A O 1
ATOM 849 N N . GLU A 1 102 ? -7.072 -6.163 0.898 1.00 97.69 102 GLU A N 1
ATOM 850 C CA . GLU A 1 102 ? -7.442 -7.438 0.289 1.00 97.69 102 GLU A CA 1
ATOM 851 C C . GLU A 1 102 ? -8.742 -7.945 0.906 1.00 97.69 102 GLU A C 1
ATOM 853 O O . GLU A 1 102 ? -8.895 -7.923 2.128 1.00 97.69 102 GLU A O 1
ATOM 858 N N . ASP A 1 103 ? -9.687 -8.368 0.071 1.00 96.50 103 ASP A N 1
ATOM 859 C CA . ASP A 1 103 ? -10.911 -9.017 0.540 1.00 96.50 103 ASP A CA 1
ATOM 860 C C . ASP A 1 103 ? -10.739 -10.54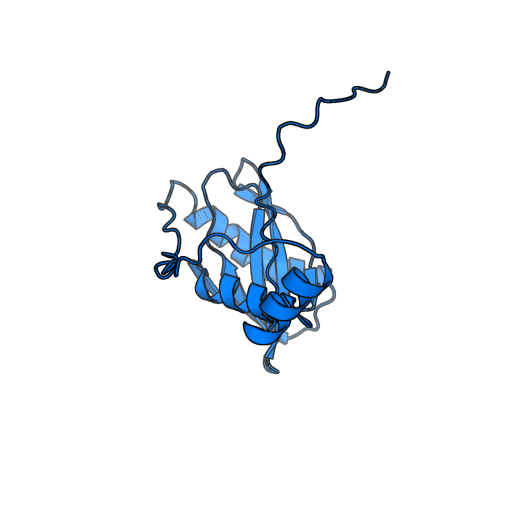0 0.680 1.00 96.50 103 ASP A C 1
ATOM 862 O O . ASP A 1 103 ? -9.694 -11.118 0.382 1.00 96.50 103 ASP A O 1
ATOM 866 N N . ASN A 1 104 ? -11.793 -11.220 1.131 1.00 94.00 104 ASN A N 1
ATOM 867 C CA . ASN A 1 104 ? -11.776 -12.676 1.298 1.00 94.00 104 ASN A CA 1
ATOM 868 C C . ASN A 1 104 ? -11.738 -13.455 -0.031 1.00 94.00 104 ASN A C 1
ATOM 870 O O . ASN A 1 104 ? -11.500 -14.663 -0.017 1.00 94.00 104 ASN A O 1
ATOM 874 N N . GLU A 1 105 ? -11.990 -12.796 -1.162 1.00 93.62 105 GLU A N 1
ATOM 875 C CA . GLU A 1 105 ? -11.954 -13.388 -2.502 1.00 93.62 105 GLU A CA 1
ATOM 876 C C . GLU A 1 105 ? -10.577 -13.211 -3.172 1.00 93.62 105 GLU A C 1
ATOM 878 O O . GLU A 1 105 ? -10.329 -13.765 -4.245 1.00 93.62 105 GLU A O 1
ATOM 883 N N . GLY A 1 106 ? -9.658 -12.483 -2.525 1.00 92.94 106 GLY A N 1
ATOM 884 C CA . GLY A 1 106 ? -8.327 -12.168 -3.039 1.00 92.94 106 GLY A CA 1
ATOM 885 C C . GLY A 1 106 ? -8.309 -10.979 -4.003 1.00 92.94 106 GLY A C 1
ATOM 886 O O . GLY A 1 106 ? -7.287 -10.738 -4.658 1.00 92.94 106 GLY A O 1
ATOM 887 N N . ASN A 1 107 ? -9.410 -10.227 -4.110 1.00 94.94 107 ASN A N 1
ATOM 888 C CA . ASN A 1 107 ? -9.393 -8.944 -4.797 1.00 94.94 107 ASN A CA 1
ATOM 889 C C . ASN A 1 107 ? -8.569 -7.964 -3.966 1.00 94.94 107 ASN A C 1
ATOM 891 O O . ASN A 1 107 ? -8.648 -7.940 -2.737 1.00 94.94 107 ASN A O 1
ATOM 895 N N . MET A 1 108 ? -7.754 -7.165 -4.650 1.00 96.88 108 MET A N 1
ATOM 896 C CA . MET A 1 108 ? -6.820 -6.258 -4.001 1.00 96.88 108 MET A CA 1
ATOM 897 C C . MET A 1 108 ? -6.998 -4.827 -4.486 1.00 96.88 108 MET A C 1
ATOM 899 O O . MET A 1 108 ? -7.271 -4.565 -5.659 1.00 96.88 108 MET A O 1
ATOM 903 N N . TRP A 1 109 ? -6.714 -3.901 -3.580 1.00 97.12 109 TRP A N 1
ATOM 904 C CA . TRP A 1 109 ? -6.657 -2.473 -3.833 1.00 97.12 109 TRP A CA 1
ATOM 905 C C . TRP A 1 109 ? -5.371 -1.900 -3.261 1.00 97.12 109 TRP A C 1
ATOM 907 O O . TRP A 1 109 ? -4.936 -2.279 -2.177 1.00 97.12 109 TRP A O 1
ATOM 917 N N . ILE A 1 110 ? -4.761 -0.956 -3.971 1.00 96.31 110 ILE A N 1
ATOM 918 C CA . ILE A 1 110 ? -3.693 -0.128 -3.412 1.00 96.31 110 ILE A CA 1
ATOM 919 C C . ILE A 1 110 ? -4.318 1.199 -3.023 1.00 96.31 110 ILE A C 1
ATOM 921 O O . ILE A 1 110 ? -4.847 1.920 -3.867 1.00 96.31 110 ILE A O 1
ATOM 925 N N . LYS A 1 111 ? -4.227 1.538 -1.745 1.00 94.62 111 LYS A N 1
ATOM 926 C CA . LYS A 1 111 ? -4.718 2.790 -1.193 1.00 94.62 111 LYS A CA 1
ATOM 927 C C . LYS A 1 111 ? -3.558 3.660 -0.749 1.00 94.62 111 LYS A C 1
ATOM 929 O O . LYS A 1 111 ? -2.636 3.200 -0.083 1.00 94.62 111 LYS A O 1
ATOM 934 N N . GLN A 1 112 ? -3.588 4.924 -1.134 1.00 94.31 112 GLN A N 1
ATOM 935 C CA . GLN A 1 112 ? -2.651 5.924 -0.645 1.00 94.31 112 GLN A CA 1
ATOM 936 C C . GLN A 1 112 ? -3.203 6.542 0.643 1.00 94.31 112 GLN A C 1
ATOM 938 O O . GLN A 1 112 ? -4.358 6.956 0.670 1.00 94.31 112 GLN A O 1
ATOM 943 N N . ALA A 1 113 ? -2.362 6.664 1.666 1.00 92.94 113 ALA A N 1
ATOM 944 C CA . ALA A 1 113 ? -2.634 7.456 2.862 1.00 92.94 113 ALA A CA 1
ATOM 945 C C . ALA A 1 113 ? -1.674 8.648 2.884 1.00 92.94 113 ALA A C 1
ATOM 947 O O . ALA A 1 113 ? -0.458 8.463 2.777 1.00 92.94 113 ALA A O 1
ATOM 948 N N . SER A 1 114 ? -2.210 9.865 2.966 1.00 93.50 114 SER A N 1
ATOM 949 C CA . SER A 1 114 ? -1.395 11.082 3.070 1.00 93.50 114 SER A CA 1
ATOM 950 C C . SER A 1 114 ? -1.018 11.309 4.531 1.00 93.50 114 SER A C 1
ATOM 952 O O . SER A 1 114 ? -1.879 11.169 5.393 1.00 93.50 114 SER A O 1
ATOM 954 N N . ILE A 1 115 ? 0.238 11.658 4.800 1.00 93.06 115 ILE A N 1
ATOM 955 C CA . ILE A 1 115 ? 0.770 11.876 6.151 1.00 93.06 115 ILE A CA 1
ATOM 956 C C . ILE A 1 115 ? 1.130 13.359 6.264 1.00 93.06 115 ILE A C 1
ATOM 958 O O . ILE A 1 115 ? 1.920 13.860 5.463 1.00 93.06 115 ILE A O 1
ATOM 962 N N . SER A 1 116 ? 0.510 14.072 7.206 1.00 90.56 116 SER A N 1
ATOM 963 C CA . SER A 1 116 ? 0.846 15.471 7.496 1.00 90.56 116 SER A CA 1
ATOM 964 C C . SER A 1 116 ? 2.144 15.576 8.301 1.00 90.56 116 SER A C 1
ATOM 966 O O . SER A 1 116 ? 2.574 14.604 8.921 1.00 90.56 116 SER A O 1
ATOM 968 N N . ASP A 1 117 ? 2.724 16.777 8.378 1.00 85.62 117 ASP A N 1
ATOM 969 C CA . ASP A 1 117 ? 3.907 17.043 9.213 1.00 85.62 117 ASP A CA 1
ATOM 970 C C . ASP A 1 117 ? 3.667 16.735 10.707 1.00 85.62 117 ASP A C 1
ATOM 972 O O . ASP A 1 117 ? 4.607 16.456 11.446 1.00 85.62 117 ASP A O 1
ATOM 976 N N . ASN A 1 118 ? 2.404 16.747 11.152 1.00 86.25 118 ASN A N 1
ATOM 977 C CA . ASN A 1 118 ? 2.013 16.413 12.525 1.00 86.25 118 ASN A CA 1
ATOM 978 C C . ASN A 1 118 ? 1.658 14.923 12.707 1.00 86.25 118 ASN A C 1
ATOM 980 O O . ASN A 1 118 ? 1.276 14.516 13.803 1.00 86.25 118 ASN A O 1
ATOM 984 N N . GLY A 1 119 ? 1.757 14.107 11.651 1.00 86.44 119 GLY A N 1
ATOM 985 C CA . GLY A 1 119 ? 1.384 12.691 11.670 1.00 86.44 119 GLY A CA 1
ATOM 986 C C . GLY A 1 119 ? -0.118 12.418 11.523 1.00 86.44 119 GLY A C 1
ATOM 987 O O . GLY A 1 119 ? -0.550 11.285 11.746 1.00 86.44 119 GLY A O 1
ATOM 988 N N . ASP A 1 120 ? -0.915 13.423 11.148 1.00 90.25 120 ASP A N 1
ATOM 989 C CA . ASP A 1 120 ? -2.334 13.233 10.830 1.00 90.25 120 ASP A CA 1
ATOM 990 C C . ASP A 1 120 ? -2.485 12.524 9.484 1.00 90.25 120 ASP A C 1
ATOM 992 O O . ASP A 1 120 ? -1.731 12.786 8.539 1.00 90.25 120 ASP A O 1
ATOM 996 N N . ILE A 1 121 ? -3.496 11.660 9.383 1.00 94.06 121 ILE A N 1
ATOM 997 C CA . ILE A 1 121 ? -3.748 10.873 8.178 1.00 94.06 121 ILE A CA 1
ATOM 998 C C . ILE A 1 121 ? -4.906 11.469 7.392 1.00 94.06 121 ILE A C 1
ATOM 1000 O O . ILE A 1 121 ? -6.010 11.643 7.905 1.00 94.06 121 ILE A O 1
ATOM 1004 N N . GLY A 1 122 ? -4.632 11.791 6.131 1.00 88.81 122 GLY A N 1
ATOM 1005 C CA . GLY A 1 122 ? -5.622 12.265 5.174 1.00 88.81 122 GLY A CA 1
ATOM 1006 C C . GLY A 1 122 ? -5.968 11.210 4.121 1.00 88.81 122 GLY A C 1
ATOM 1007 O O . GLY A 1 122 ? -5.141 10.334 3.828 1.00 88.81 122 GLY A O 1
ATOM 1008 N N . PRO A 1 123 ? -7.151 11.329 3.489 1.00 88.38 123 PRO A N 1
ATOM 1009 C CA . PRO A 1 123 ? -7.555 10.425 2.424 1.00 88.38 123 PRO A CA 1
ATOM 1010 C C . PRO A 1 123 ? -6.607 10.544 1.229 1.00 88.38 123 PRO A C 1
ATOM 1012 O O . PRO A 1 123 ? -6.002 11.590 0.962 1.00 88.38 123 PRO A O 1
ATOM 1015 N N . GLY A 1 124 ? -6.492 9.456 0.481 1.00 85.19 124 GLY A N 1
ATOM 1016 C CA . GLY A 1 124 ? -5.747 9.412 -0.769 1.00 85.19 124 GLY A CA 1
ATOM 1017 C C . GLY A 1 124 ? -6.476 8.611 -1.838 1.00 85.19 124 GLY A C 1
ATOM 1018 O O . GLY A 1 124 ? -7.632 8.220 -1.688 1.00 85.19 124 GLY A O 1
ATOM 1019 N N . ARG A 1 125 ? -5.795 8.396 -2.964 1.00 89.62 125 ARG A N 1
ATOM 1020 C CA . ARG A 1 125 ? -6.357 7.644 -4.090 1.00 89.62 125 ARG A CA 1
ATOM 1021 C C . ARG A 1 125 ? -6.390 6.151 -3.781 1.00 89.62 125 ARG A C 1
ATOM 1023 O O . ARG A 1 125 ? -5.457 5.627 -3.173 1.00 89.62 125 ARG A O 1
ATOM 1030 N N . THR A 1 126 ? -7.423 5.485 -4.280 1.00 93.56 126 THR A N 1
ATOM 1031 C CA . THR A 1 126 ? -7.526 4.026 -4.304 1.00 93.56 126 THR A CA 1
ATOM 1032 C C . THR A 1 126 ? -7.418 3.541 -5.745 1.00 93.56 126 THR A C 1
ATOM 1034 O O . THR A 1 126 ? -7.965 4.167 -6.653 1.00 93.56 126 THR A O 1
ATOM 1037 N N . PHE A 1 127 ? -6.702 2.440 -5.952 1.00 92.19 127 PHE A N 1
ATOM 1038 C CA . PHE A 1 127 ? -6.502 1.812 -7.251 1.00 92.19 127 PHE A CA 1
ATOM 1039 C C . PHE A 1 127 ? -6.893 0.338 -7.173 1.00 92.19 127 PHE A C 1
ATOM 1041 O O . PHE A 1 127 ? -6.345 -0.386 -6.339 1.00 92.19 127 PHE A O 1
ATOM 1048 N N . ASP A 1 128 ? -7.783 -0.109 -8.058 1.00 93.75 128 ASP A N 1
ATOM 1049 C CA . ASP A 1 128 ? -8.063 -1.535 -8.243 1.00 93.75 128 ASP A CA 1
ATOM 1050 C C . ASP A 1 128 ? -6.813 -2.236 -8.785 1.00 93.75 128 ASP A C 1
ATOM 1052 O O . ASP A 1 128 ? -6.219 -1.816 -9.786 1.00 93.75 128 ASP A O 1
ATOM 1056 N N . VAL A 1 129 ? -6.395 -3.322 -8.138 1.00 93.06 129 VAL A N 1
ATOM 1057 C CA . VAL A 1 129 ? -5.185 -4.046 -8.530 1.00 93.06 129 VAL A CA 1
ATOM 1058 C C . VAL A 1 129 ? -5.497 -4.989 -9.687 1.00 93.06 129 VAL A C 1
ATOM 1060 O O . VAL A 1 129 ? -5.915 -6.133 -9.516 1.00 93.06 129 VAL A O 1
ATOM 1063 N N . THR A 1 130 ? -5.234 -4.515 -10.901 1.00 88.00 130 THR A N 1
ATOM 1064 C CA . THR A 1 130 ? -5.342 -5.296 -12.139 1.00 88.00 130 THR A CA 1
ATOM 1065 C C . THR A 1 130 ? -4.053 -5.211 -12.962 1.00 88.00 130 THR A C 1
ATOM 1067 O O . THR A 1 130 ? -3.244 -4.296 -12.791 1.00 88.00 130 THR A O 1
ATOM 1070 N N . GLY A 1 131 ? -3.820 -6.197 -13.838 1.00 86.44 131 GLY A N 1
ATOM 1071 C CA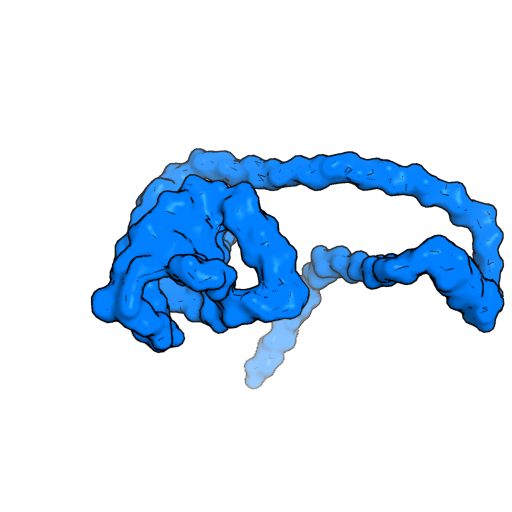 . GLY A 1 131 ? -2.641 -6.234 -14.714 1.00 86.44 131 GLY A CA 1
ATOM 1072 C C . GLY A 1 131 ? -1.316 -6.054 -13.959 1.00 86.44 131 GLY A C 1
ATOM 1073 O O . GLY A 1 131 ? -1.064 -6.739 -12.967 1.00 86.44 131 GLY A O 1
ATOM 1074 N N . GLY A 1 132 ? -0.496 -5.099 -14.413 1.00 79.56 132 GLY A N 1
ATOM 1075 C CA . GLY A 1 132 ? 0.826 -4.796 -13.846 1.00 79.56 132 GLY A CA 1
ATOM 1076 C C . GLY A 1 132 ? 0.823 -4.290 -12.396 1.00 79.56 132 GLY A C 1
ATOM 1077 O O . GLY A 1 132 ? 1.866 -4.294 -11.747 1.00 79.56 132 GLY A O 1
ATOM 1078 N N . LEU A 1 133 ? -0.331 -3.907 -11.834 1.00 86.31 133 LEU A N 1
ATOM 1079 C CA . LEU A 1 133 ? -0.415 -3.509 -10.423 1.00 86.31 133 LEU A CA 1
ATOM 1080 C C . LEU A 1 133 ? -0.316 -4.699 -9.459 1.00 86.31 133 LEU A C 1
ATOM 1082 O O . LEU A 1 133 ? -0.014 -4.491 -8.285 1.00 86.31 133 LEU A O 1
ATOM 1086 N N . LYS A 1 134 ? -0.528 -5.939 -9.926 1.00 89.19 134 LYS A N 1
ATOM 1087 C CA . LYS A 1 134 ? -0.444 -7.146 -9.081 1.00 89.19 134 LYS A CA 1
ATOM 1088 C C . LYS A 1 134 ? 0.935 -7.312 -8.451 1.00 89.19 134 LYS A C 1
ATOM 1090 O O . LYS A 1 134 ? 1.045 -7.554 -7.251 1.00 89.19 134 LYS A O 1
ATOM 1095 N N . GLU A 1 135 ? 1.986 -7.126 -9.242 1.00 87.88 135 GLU A N 1
ATOM 1096 C CA . GLU A 1 135 ? 3.359 -7.206 -8.741 1.00 87.88 135 GLU A CA 1
ATOM 1097 C C . GLU A 1 135 ? 3.682 -6.073 -7.769 1.00 87.88 135 GLU A C 1
ATOM 1099 O O . GLU A 1 135 ? 4.399 -6.275 -6.788 1.00 87.88 135 GLU A O 1
ATOM 1104 N N . LEU A 1 136 ? 3.136 -4.879 -8.013 1.00 88.00 136 LEU A N 1
ATOM 1105 C CA . LEU A 1 136 ? 3.318 -3.739 -7.123 1.00 88.00 136 LEU A CA 1
ATOM 1106 C C . LEU A 1 136 ? 2.649 -3.980 -5.764 1.00 88.00 136 LEU A C 1
ATOM 1108 O O . LEU A 1 136 ? 3.274 -3.744 -4.732 1.00 88.00 136 LEU A O 1
ATOM 1112 N N . ALA A 1 137 ? 1.420 -4.503 -5.760 1.00 91.81 137 ALA A N 1
ATOM 1113 C CA . ALA A 1 137 ? 0.716 -4.883 -4.539 1.00 91.81 137 ALA A CA 1
ATOM 1114 C C . ALA A 1 137 ? 1.495 -5.954 -3.762 1.00 91.81 137 ALA A C 1
ATOM 1116 O O . ALA A 1 137 ? 1.704 -5.805 -2.561 1.00 91.81 137 ALA A O 1
ATOM 1117 N N . ALA A 1 138 ? 2.016 -6.980 -4.444 1.00 91.00 138 ALA A N 1
ATOM 1118 C CA . ALA A 1 138 ? 2.847 -8.005 -3.812 1.00 91.00 138 ALA A CA 1
ATOM 1119 C C . ALA A 1 138 ? 4.113 -7.412 -3.166 1.00 91.00 138 ALA A C 1
ATOM 1121 O O . ALA A 1 138 ? 4.414 -7.714 -2.013 1.00 91.00 138 ALA A O 1
ATOM 1122 N N . LYS A 1 139 ? 4.812 -6.505 -3.864 1.00 90.00 139 LYS A N 1
ATOM 1123 C CA . LYS A 1 139 ? 5.979 -5.787 -3.320 1.00 90.00 139 LYS A CA 1
ATOM 1124 C C . LYS A 1 139 ? 5.615 -4.928 -2.107 1.00 90.00 139 LYS A C 1
ATOM 1126 O O . LYS A 1 139 ? 6.390 -4.853 -1.159 1.00 90.00 139 LYS A O 1
ATOM 1131 N N . TYR A 1 140 ? 4.452 -4.278 -2.111 1.00 93.25 140 TYR A N 1
ATOM 1132 C CA . TYR A 1 140 ? 3.995 -3.477 -0.971 1.00 93.25 140 TYR A CA 1
ATOM 1133 C C . TYR A 1 140 ? 3.595 -4.336 0.229 1.00 93.25 140 TYR A C 1
ATOM 1135 O O . TYR A 1 140 ? 3.933 -3.962 1.350 1.00 93.25 140 TYR A O 1
ATOM 1143 N N . LYS A 1 141 ? 2.961 -5.494 0.005 1.00 93.38 141 LYS A N 1
ATOM 1144 C CA . LYS A 1 141 ? 2.674 -6.484 1.055 1.00 93.38 141 LYS A CA 1
ATOM 1145 C C . LYS A 1 141 ? 3.956 -7.035 1.673 1.00 93.38 141 LYS A C 1
ATOM 1147 O O . LYS A 1 141 ? 4.086 -7.044 2.890 1.00 93.38 141 LYS A O 1
ATOM 1152 N N . ASP A 1 142 ? 4.929 -7.425 0.850 1.00 90.62 142 ASP A N 1
ATOM 1153 C CA . ASP A 1 142 ? 6.238 -7.886 1.333 1.00 90.62 142 ASP A CA 1
ATOM 1154 C C . ASP A 1 142 ? 6.968 -6.786 2.119 1.00 90.62 142 ASP A C 1
ATOM 1156 O O . ASP A 1 142 ? 7.647 -7.048 3.112 1.00 90.62 142 ASP A O 1
ATOM 1160 N N . ALA A 1 143 ? 6.774 -5.523 1.727 1.00 90.12 143 ALA A N 1
ATOM 1161 C CA . ALA A 1 143 ? 7.293 -4.347 2.412 1.00 90.12 143 ALA A CA 1
ATOM 1162 C C . ALA A 1 143 ? 6.421 -3.829 3.572 1.00 90.12 143 ALA A C 1
ATOM 1164 O O . ALA A 1 143 ? 6.690 -2.737 4.074 1.00 90.12 143 ALA A O 1
ATOM 1165 N N . ALA A 1 144 ? 5.400 -4.570 4.010 1.00 93.62 144 ALA A N 1
ATOM 1166 C CA . ALA A 1 144 ? 4.521 -4.121 5.081 1.00 93.62 144 ALA A CA 1
ATOM 1167 C C . ALA A 1 144 ? 5.248 -4.067 6.432 1.00 93.62 144 ALA A C 1
ATOM 1169 O O . ALA A 1 144 ? 5.996 -4.980 6.787 1.00 93.62 144 ALA A O 1
ATOM 1170 N N . ILE A 1 145 ? 5.009 -2.993 7.188 1.00 93.06 145 ILE A N 1
ATOM 1171 C CA . ILE A 1 145 ? 5.416 -2.882 8.594 1.00 93.06 145 ILE A CA 1
ATOM 1172 C C . ILE A 1 145 ? 4.324 -3.404 9.536 1.00 93.06 145 ILE A C 1
ATOM 1174 O O . ILE A 1 145 ? 4.598 -3.771 10.678 1.00 93.06 145 ILE A O 1
ATOM 1178 N N . LYS A 1 146 ? 3.073 -3.452 9.062 1.00 95.19 146 LYS A N 1
ATOM 1179 C CA . LYS A 1 146 ? 1.925 -3.913 9.841 1.00 95.19 146 LYS A CA 1
ATOM 1180 C C . LYS A 1 146 ? 0.871 -4.561 8.945 1.00 95.19 146 LYS A C 1
ATOM 1182 O O . LYS A 1 146 ? 0.535 -4.014 7.897 1.00 95.19 146 LYS A O 1
ATOM 1187 N N . GLU A 1 147 ? 0.336 -5.690 9.400 1.00 97.44 147 GLU A N 1
ATOM 1188 C CA . GLU A 1 147 ? -0.882 -6.328 8.888 1.00 97.44 147 GLU A CA 1
ATOM 1189 C C . GLU A 1 147 ? -1.978 -6.187 9.949 1.00 97.44 147 GLU A C 1
ATOM 1191 O O . GLU A 1 147 ? -1.711 -6.367 11.144 1.00 97.44 147 GLU A O 1
ATOM 1196 N N . ILE A 1 148 ? -3.183 -5.819 9.518 1.00 96.88 148 ILE A N 1
ATOM 1197 C CA . ILE A 1 148 ? -4.365 -5.673 10.371 1.00 96.88 148 ILE A CA 1
ATOM 1198 C C . ILE A 1 148 ? -5.605 -6.221 9.661 1.00 96.88 148 ILE A C 1
ATOM 1200 O O . ILE A 1 148 ? -5.722 -6.121 8.438 1.00 96.88 148 ILE A O 1
ATOM 1204 N N . ASP A 1 149 ? -6.551 -6.728 10.443 1.00 97.06 149 ASP A N 1
ATOM 1205 C CA . ASP A 1 149 ? -7.913 -6.974 9.981 1.00 97.06 149 ASP A CA 1
ATOM 1206 C C . ASP A 1 149 ? -8.737 -5.688 10.141 1.00 97.06 149 ASP A C 1
ATOM 1208 O O . ASP A 1 149 ? -8.674 -5.011 11.171 1.00 97.06 149 ASP A O 1
ATOM 1212 N N . VAL A 1 150 ? -9.497 -5.338 9.108 1.00 95.12 150 VAL A N 1
ATOM 1213 C CA . VAL A 1 150 ? -10.307 -4.123 9.024 1.00 95.12 150 VAL A CA 1
ATOM 1214 C C . VAL A 1 150 ? -11.745 -4.498 8.726 1.00 95.12 150 VAL A C 1
ATOM 1216 O O . VAL A 1 150 ? -12.036 -5.153 7.728 1.00 95.12 150 VAL A O 1
ATOM 1219 N N . THR A 1 151 ? -12.660 -4.006 9.553 1.00 95.50 151 THR A N 1
ATOM 1220 C CA . THR A 1 151 ? -14.096 -4.099 9.295 1.00 95.50 151 THR A CA 1
ATOM 1221 C C . THR A 1 151 ? -14.602 -2.778 8.734 1.00 95.50 151 THR A C 1
ATOM 1223 O O . THR A 1 151 ? -14.517 -1.753 9.411 1.00 95.50 151 THR A O 1
ATOM 1226 N N . VAL A 1 152 ? -15.136 -2.803 7.514 1.00 93.56 152 VAL A N 1
ATOM 1227 C CA . VAL A 1 152 ? -15.910 -1.689 6.955 1.00 93.56 152 VAL A CA 1
ATOM 1228 C C . VAL A 1 152 ? -17.356 -1.850 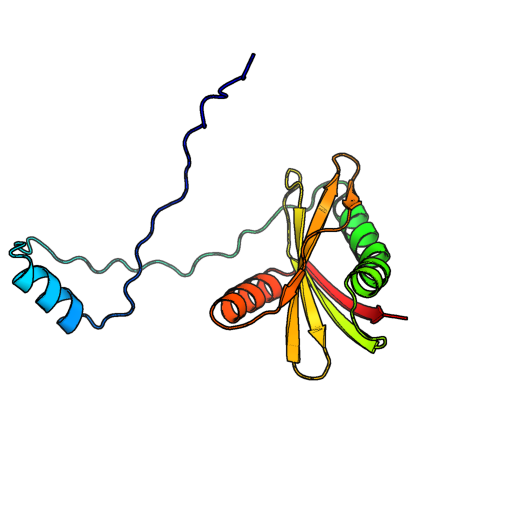7.445 1.00 93.56 152 VAL A C 1
ATOM 1230 O O . VAL A 1 152 ? -17.922 -2.929 7.228 1.00 93.56 152 VAL A O 1
ATOM 1233 N N . PRO A 1 153 ? -17.910 -0.856 8.168 1.00 85.69 153 PRO A N 1
ATOM 1234 C CA . PRO A 1 153 ? -19.239 -0.939 8.773 1.00 85.69 153 PRO A CA 1
ATOM 1235 C C . PRO A 1 153 ? -20.384 -0.987 7.756 1.00 85.69 153 PRO A C 1
ATOM 1237 O O . PRO A 1 153 ? -20.178 -0.646 6.569 1.00 85.69 153 PRO A O 1
#

Radius of gyration: 21.0 Å; chains: 1; bounding box: 51×50×56 Å